Protein AF-A0A962W051-F1 (afdb_monomer)

Mean predicted aligned error: 14.43 Å

Structure (mmCIF, N/CA/C/O backbone):
data_AF-A0A962W051-F1
#
_entry.id   AF-A0A962W051-F1
#
loop_
_atom_site.group_PDB
_atom_site.id
_atom_site.type_symbol
_atom_site.label_atom_id
_atom_site.label_alt_id
_atom_site.label_comp_id
_atom_site.label_asym_id
_atom_site.label_entity_id
_atom_site.label_seq_id
_atom_site.pdbx_PDB_ins_code
_atom_site.Cartn_x
_atom_site.Cartn_y
_atom_site.Cartn_z
_atom_site.occupancy
_atom_site.B_iso_or_equiv
_atom_site.auth_seq_id
_atom_site.auth_comp_id
_atom_site.auth_asym_id
_atom_site.auth_atom_id
_atom_site.pdbx_PDB_model_num
ATOM 1 N N . MET A 1 1 ? 54.876 -4.397 -38.634 1.00 51.75 1 MET A N 1
ATOM 2 C CA . MET A 1 1 ? 54.035 -4.153 -37.442 1.00 51.75 1 MET A CA 1
ATOM 3 C C . MET A 1 1 ? 52.922 -3.191 -37.847 1.00 51.75 1 MET A C 1
ATOM 5 O O . MET A 1 1 ? 53.139 -1.989 -37.848 1.00 51.75 1 MET A O 1
ATOM 9 N N . GLY A 1 2 ? 51.790 -3.705 -38.335 1.00 59.50 2 GLY A N 1
ATOM 10 C CA . GLY A 1 2 ? 50.630 -2.871 -38.677 1.00 59.50 2 GLY A CA 1
ATOM 11 C C . GLY A 1 2 ? 49.739 -2.683 -37.445 1.00 59.50 2 GLY A C 1
ATOM 12 O O . GLY A 1 2 ? 49.651 -3.618 -36.647 1.00 59.50 2 GLY A O 1
ATOM 13 N N . PRO A 1 3 ? 49.110 -1.514 -37.241 1.00 66.31 3 PRO A N 1
ATOM 14 C CA . PRO A 1 3 ? 48.212 -1.304 -36.115 1.00 66.31 3 PRO A CA 1
ATOM 15 C C . PRO A 1 3 ? 46.964 -2.176 -36.287 1.00 66.31 3 PRO A C 1
ATOM 17 O O . PRO A 1 3 ? 46.234 -2.053 -37.273 1.00 66.31 3 PRO A O 1
ATOM 20 N N . SER A 1 4 ? 46.730 -3.065 -35.322 1.00 67.94 4 SER A N 1
ATOM 21 C CA . SER A 1 4 ? 45.498 -3.841 -35.198 1.00 67.94 4 SER A CA 1
ATOM 22 C C . SER A 1 4 ? 44.326 -2.875 -35.075 1.00 67.94 4 SER A C 1
ATOM 24 O O . SER A 1 4 ? 44.067 -2.309 -34.015 1.00 67.94 4 SER A O 1
ATOM 26 N N . T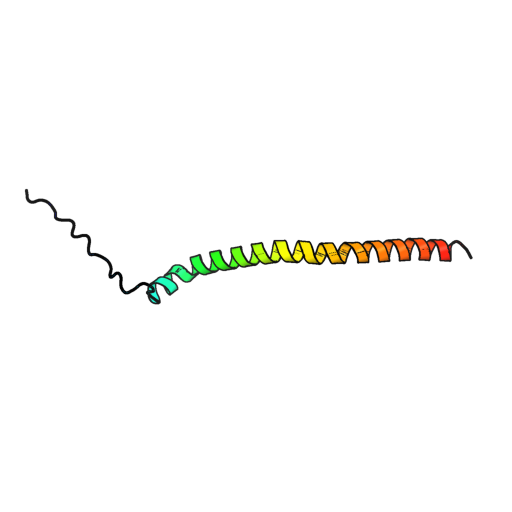HR A 1 5 ? 43.653 -2.639 -36.196 1.00 68.44 5 THR A N 1
ATOM 27 C CA . THR A 1 5 ? 42.467 -1.794 -36.246 1.00 68.44 5 THR A CA 1
ATOM 28 C C . THR A 1 5 ? 41.340 -2.585 -35.605 1.00 68.44 5 THR A C 1
ATOM 30 O O . THR A 1 5 ? 40.731 -3.447 -36.232 1.00 68.44 5 THR A O 1
ATOM 33 N N . THR A 1 6 ? 41.106 -2.334 -34.320 1.00 67.06 6 THR A N 1
ATOM 34 C CA . THR A 1 6 ? 39.930 -2.826 -33.608 1.00 67.06 6 THR A CA 1
ATOM 35 C C . THR A 1 6 ? 38.715 -2.129 -34.206 1.00 67.06 6 THR A C 1
ATOM 37 O O . THR A 1 6 ? 38.375 -1.004 -33.836 1.00 67.06 6 THR A O 1
ATOM 40 N N . ILE A 1 7 ? 38.095 -2.771 -35.195 1.00 65.19 7 ILE A N 1
ATOM 41 C CA . ILE A 1 7 ? 36.857 -2.299 -35.805 1.00 65.19 7 ILE A CA 1
ATOM 42 C C . ILE A 1 7 ? 35.758 -2.482 -34.758 1.00 65.19 7 ILE A C 1
ATOM 44 O O . ILE A 1 7 ? 35.238 -3.576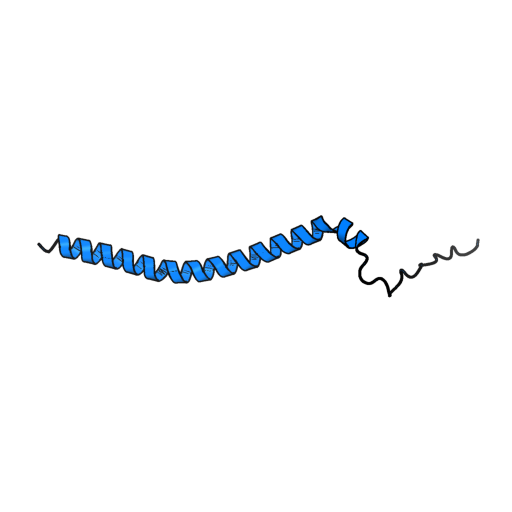 -34.555 1.00 65.19 7 ILE A O 1
ATOM 48 N N . ILE A 1 8 ? 35.436 -1.399 -34.052 1.00 63.69 8 ILE A N 1
ATOM 49 C CA . ILE A 1 8 ? 34.249 -1.314 -33.204 1.00 63.69 8 ILE A CA 1
ATOM 50 C C . ILE A 1 8 ? 33.053 -1.265 -34.160 1.00 63.69 8 ILE A C 1
ATOM 52 O O . ILE A 1 8 ? 32.651 -0.206 -34.649 1.00 63.69 8 ILE A O 1
ATOM 56 N N . GLU A 1 9 ? 32.521 -2.440 -34.480 1.00 65.56 9 GLU A N 1
ATOM 57 C CA . GLU A 1 9 ? 31.293 -2.590 -35.243 1.00 65.56 9 GLU A CA 1
ATOM 58 C C . GLU A 1 9 ? 30.143 -1.962 -34.444 1.00 65.56 9 GLU A C 1
ATOM 60 O O . GLU A 1 9 ? 29.747 -2.404 -33.364 1.00 65.56 9 GLU A O 1
ATOM 65 N N . LYS A 1 10 ? 29.647 -0.836 -34.950 1.00 52.81 10 LYS A N 1
ATOM 66 C CA . LYS A 1 10 ? 28.591 -0.031 -34.342 1.00 52.81 10 LYS A CA 1
ATOM 67 C C . LYS A 1 10 ? 27.271 -0.810 -34.392 1.00 52.81 10 LYS A C 1
ATOM 69 O O . LYS A 1 10 ? 26.527 -0.689 -35.367 1.00 52.81 10 LYS A O 1
ATOM 74 N N . LYS A 1 11 ? 26.979 -1.583 -33.334 1.00 61.59 11 LYS A N 1
ATOM 75 C CA . LYS A 1 11 ? 25.698 -2.284 -33.108 1.00 61.59 11 LYS A CA 1
ATOM 76 C C . LYS A 1 11 ? 24.546 -1.325 -33.448 1.00 61.59 11 LYS A C 1
ATOM 78 O O . LYS A 1 11 ? 24.433 -0.230 -32.897 1.00 61.59 11 LYS A O 1
ATOM 83 N N . SER A 1 12 ? 23.775 -1.724 -34.457 1.00 59.22 12 SER A N 1
ATOM 84 C CA . SER A 1 12 ? 22.695 -0.983 -35.110 1.00 59.22 12 SER A CA 1
ATOM 85 C C . SER A 1 12 ? 21.827 -0.185 -34.127 1.00 59.22 12 SER A C 1
ATOM 87 O O . SER A 1 12 ? 21.067 -0.753 -33.348 1.00 59.22 12 SER A O 1
ATOM 89 N N . ARG A 1 13 ? 21.888 1.152 -34.216 1.00 59.88 13 ARG A N 1
ATOM 90 C CA . ARG A 1 13 ? 21.069 2.101 -33.428 1.00 59.88 13 ARG A CA 1
ATOM 91 C C . ARG A 1 13 ? 19.555 1.981 -33.678 1.00 59.88 13 ARG A C 1
ATOM 93 O O . ARG A 1 13 ? 18.785 2.681 -33.035 1.00 59.88 13 ARG A O 1
ATOM 100 N N . LEU A 1 14 ? 19.136 1.144 -34.629 1.00 61.94 14 LEU A N 1
ATOM 101 C CA . LEU A 1 14 ? 17.743 1.005 -35.061 1.00 61.94 14 LEU A CA 1
ATOM 102 C C . LEU A 1 14 ? 17.063 -0.262 -34.523 1.00 61.94 14 LEU A C 1
ATOM 104 O O . LEU A 1 14 ? 15.853 -0.402 -34.665 1.00 61.94 14 LEU A O 1
ATOM 108 N N . LYS A 1 15 ? 17.802 -1.160 -33.859 1.00 62.72 15 LYS A N 1
ATOM 109 C CA . LYS A 1 15 ? 17.220 -2.268 -33.087 1.00 62.72 15 LYS A CA 1
ATOM 110 C C . LYS A 1 15 ? 17.259 -1.919 -31.602 1.00 62.72 15 LYS A C 1
ATOM 112 O O . LYS A 1 15 ? 18.071 -2.442 -30.852 1.00 62.72 15 LYS A O 1
ATOM 117 N N . LEU A 1 16 ? 16.414 -0.973 -31.198 1.00 67.81 16 LEU A N 1
ATOM 118 C CA . LEU A 1 16 ? 16.317 -0.531 -29.800 1.00 67.81 16 LEU A CA 1
ATOM 119 C C . LEU A 1 16 ? 15.716 -1.604 -28.881 1.00 67.81 16 LEU A C 1
ATOM 121 O O . LEU A 1 16 ? 15.962 -1.579 -27.680 1.00 67.81 16 LEU A O 1
ATOM 125 N N . VAL A 1 17 ? 14.951 -2.548 -29.437 1.00 69.50 17 VAL A N 1
ATOM 126 C CA . VAL A 1 17 ? 14.401 -3.681 -28.692 1.00 69.50 17 VAL A CA 1
ATOM 127 C C . VAL A 1 17 ? 14.593 -4.949 -29.511 1.00 69.50 17 VAL A C 1
ATOM 129 O O . VAL A 1 17 ? 13.872 -5.198 -30.477 1.00 69.50 17 VAL A O 1
ATOM 132 N N . ASP A 1 18 ? 15.588 -5.744 -29.132 1.00 76.38 18 ASP A N 1
ATOM 133 C CA . ASP A 1 18 ? 15.736 -7.105 -29.629 1.00 76.38 18 ASP A CA 1
ATOM 134 C C . ASP A 1 18 ? 14.942 -8.037 -28.702 1.00 76.38 18 ASP A C 1
ATOM 136 O O . ASP A 1 18 ? 15.281 -8.229 -27.534 1.00 76.38 18 ASP A O 1
ATOM 140 N N . TRP A 1 19 ? 13.827 -8.578 -29.201 1.00 78.12 19 TRP A N 1
ATOM 141 C CA . TRP A 1 19 ? 12.940 -9.462 -28.430 1.00 78.12 19 TRP A CA 1
ATOM 142 C C . TRP A 1 19 ? 13.659 -10.725 -27.937 1.00 78.12 19 TRP A C 1
ATOM 144 O O . TRP A 1 19 ? 13.241 -11.322 -26.943 1.00 78.12 19 TRP A O 1
ATOM 154 N N . LYS A 1 20 ? 14.739 -11.123 -28.623 1.00 79.31 20 LYS A N 1
ATOM 155 C CA . LYS A 1 20 ? 15.577 -12.263 -28.248 1.00 79.31 20 LYS A CA 1
ATOM 156 C C . LYS A 1 20 ? 16.457 -11.928 -27.043 1.00 79.31 20 LYS A C 1
ATOM 158 O O . LYS A 1 20 ? 16.483 -12.684 -26.082 1.00 79.31 20 LYS A O 1
ATOM 163 N N . GLU A 1 21 ? 17.060 -10.743 -27.047 1.00 76.88 21 GLU A N 1
ATOM 164 C CA . GLU A 1 21 ? 17.835 -10.207 -25.921 1.00 76.88 21 GLU A CA 1
ATOM 165 C C . GLU A 1 21 ? 16.925 -10.011 -24.689 1.00 76.88 21 GLU A C 1
ATOM 167 O O . GLU A 1 21 ? 17.272 -10.386 -23.573 1.00 76.88 21 GLU A O 1
ATOM 172 N N . LEU A 1 22 ? 15.688 -9.544 -24.895 1.00 80.69 22 LEU A N 1
ATOM 173 C CA . LEU A 1 22 ? 14.689 -9.437 -23.827 1.00 80.69 22 LEU A CA 1
ATOM 174 C C . LEU A 1 22 ? 14.305 -10.799 -23.225 1.00 80.69 22 LEU A C 1
ATOM 176 O O . LEU A 1 22 ? 13.986 -10.862 -22.040 1.00 80.69 22 LEU A O 1
ATOM 180 N N . ALA A 1 23 ? 14.309 -11.872 -24.027 1.00 80.88 23 ALA A N 1
ATOM 181 C CA . ALA A 1 23 ? 14.054 -13.234 -23.566 1.00 80.88 23 ALA A CA 1
ATOM 182 C C . ALA A 1 23 ? 15.214 -13.784 -22.719 1.00 80.88 23 ALA A C 1
ATOM 184 O O . ALA A 1 23 ? 14.951 -14.368 -21.667 1.00 80.88 23 ALA A O 1
ATOM 185 N N . ASP A 1 24 ? 16.459 -13.525 -23.127 1.00 83.44 24 ASP A N 1
ATOM 186 C CA . ASP A 1 24 ? 17.668 -13.929 -22.395 1.00 83.44 24 ASP A CA 1
ATOM 187 C C . ASP A 1 24 ? 17.798 -13.201 -21.041 1.00 83.44 24 ASP A C 1
ATOM 189 O O . ASP A 1 24 ? 18.257 -13.782 -20.060 1.00 83.44 24 ASP A O 1
ATOM 193 N N . TYR A 1 25 ? 17.317 -11.955 -20.940 1.00 82.69 25 TYR A N 1
ATOM 194 C CA . TYR A 1 25 ? 17.334 -11.165 -19.697 1.00 82.69 25 TYR A CA 1
ATOM 195 C C . TYR A 1 25 ? 16.028 -11.222 -18.879 1.00 82.69 25 TYR A C 1
ATOM 197 O O . TYR A 1 25 ? 15.820 -10.399 -17.978 1.00 82.69 25 TYR A O 1
ATOM 205 N N . ARG A 1 26 ? 15.140 -12.194 -19.144 1.00 82.88 26 ARG A N 1
ATOM 206 C CA . ARG A 1 26 ? 13.855 -12.338 -18.428 1.00 82.88 26 ARG A CA 1
ATOM 207 C C . ARG A 1 26 ? 14.007 -12.511 -16.925 1.00 82.88 26 ARG A C 1
ATOM 209 O O . ARG A 1 26 ? 13.219 -11.921 -16.194 1.00 82.88 26 ARG A O 1
ATOM 216 N N . ASP A 1 27 ? 15.007 -13.256 -16.463 1.00 85.50 27 ASP A N 1
ATOM 217 C CA . ASP A 1 27 ? 15.231 -13.459 -15.026 1.00 85.50 27 ASP A CA 1
ATOM 218 C C . ASP A 1 27 ? 15.566 -12.150 -14.308 1.00 85.50 27 ASP A C 1
ATOM 220 O O . ASP A 1 27 ? 15.030 -11.861 -13.235 1.00 85.50 27 ASP A O 1
ATOM 224 N N . LEU A 1 28 ? 16.394 -11.309 -14.931 1.00 88.31 28 LEU A N 1
ATOM 225 C CA . LEU A 1 28 ? 16.755 -10.008 -14.377 1.00 88.31 28 LEU A CA 1
ATOM 226 C C . LEU A 1 28 ? 15.533 -9.083 -14.312 1.00 88.31 28 LEU A C 1
ATOM 228 O O . LEU A 1 28 ? 15.286 -8.445 -13.286 1.00 88.31 28 LEU A O 1
ATOM 232 N N . LEU A 1 29 ? 14.738 -9.045 -15.385 1.00 87.50 29 LEU A N 1
ATOM 233 C CA . LEU A 1 29 ? 13.494 -8.275 -15.438 1.00 87.50 29 LEU A CA 1
ATOM 234 C C . LEU A 1 29 ? 12.476 -8.774 -14.411 1.00 87.50 29 LEU A C 1
ATOM 236 O O . LEU A 1 29 ? 11.865 -7.964 -13.714 1.00 87.50 2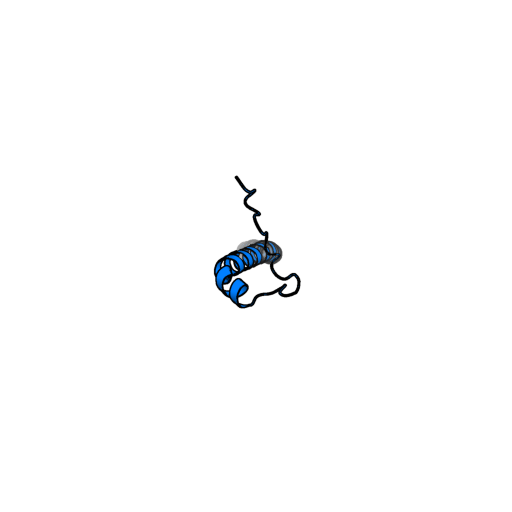9 LEU A O 1
ATOM 240 N N . TYR A 1 30 ? 12.324 -10.090 -14.270 1.00 88.75 30 TYR A N 1
ATOM 241 C CA . TYR A 1 30 ? 11.422 -10.698 -13.299 1.00 88.75 30 TYR A CA 1
ATOM 242 C C . TYR A 1 30 ? 11.828 -10.345 -11.868 1.00 88.75 30 TYR A C 1
ATOM 244 O O . TYR A 1 30 ? 10.988 -9.897 -11.085 1.00 88.75 30 TYR A O 1
ATOM 252 N N . PHE A 1 31 ? 13.119 -10.452 -11.543 1.00 89.12 31 PHE A N 1
ATOM 253 C CA . PHE A 1 31 ? 13.653 -10.049 -10.243 1.00 89.12 31 PHE A CA 1
ATOM 254 C C . PHE A 1 31 ? 13.383 -8.566 -9.950 1.00 89.12 31 PHE A C 1
ATOM 256 O O . PHE A 1 31 ? 12.954 -8.204 -8.848 1.00 89.12 31 PHE A O 1
ATOM 263 N N . LEU A 1 32 ? 13.573 -7.703 -10.952 1.00 86.44 32 LEU A N 1
ATOM 264 C CA . LEU A 1 32 ? 13.338 -6.267 -10.829 1.00 86.44 32 LEU A CA 1
ATOM 265 C C . LEU A 1 32 ? 11.851 -5.943 -10.603 1.00 86.44 32 LEU A C 1
ATOM 267 O O . LEU A 1 32 ? 11.523 -5.145 -9.719 1.00 86.44 32 LEU A O 1
ATOM 271 N N . ILE A 1 33 ? 10.956 -6.602 -11.344 1.00 88.88 33 ILE A N 1
ATOM 272 C CA . ILE A 1 33 ? 9.500 -6.447 -11.228 1.00 88.88 33 ILE A CA 1
ATOM 273 C C . ILE A 1 33 ? 9.009 -6.959 -9.871 1.00 88.88 33 ILE A C 1
ATOM 275 O O . ILE A 1 33 ? 8.323 -6.225 -9.160 1.00 88.88 33 ILE A O 1
ATOM 279 N N . VAL A 1 34 ? 9.396 -8.172 -9.463 1.00 88.06 34 VAL A N 1
ATOM 280 C CA . VAL A 1 34 ? 9.010 -8.762 -8.169 1.00 88.06 34 VAL A CA 1
ATOM 281 C C . VAL A 1 34 ? 9.429 -7.871 -7.007 1.00 88.06 34 VAL A C 1
ATOM 283 O O . VAL A 1 34 ? 8.636 -7.654 -6.086 1.00 88.06 34 VAL A O 1
ATOM 286 N N . ARG A 1 35 ? 10.649 -7.321 -7.044 1.00 83.94 35 ARG A N 1
ATOM 287 C CA . ARG A 1 35 ? 11.129 -6.403 -6.006 1.00 83.94 35 ARG A CA 1
ATOM 288 C C . ARG A 1 35 ? 10.321 -5.107 -5.988 1.00 83.94 35 ARG A C 1
ATOM 290 O O . ARG A 1 35 ? 9.949 -4.648 -4.911 1.00 83.94 35 ARG A O 1
ATOM 297 N N . GLY A 1 36 ? 10.014 -4.546 -7.159 1.00 80.31 36 GLY A N 1
ATOM 298 C CA . GLY A 1 36 ? 9.190 -3.341 -7.282 1.00 80.31 36 GLY A CA 1
ATOM 299 C C . GLY A 1 36 ? 7.759 -3.538 -6.773 1.00 80.31 36 GLY A C 1
ATOM 300 O O . GLY A 1 36 ? 7.234 -2.684 -6.056 1.00 80.31 36 GLY A O 1
ATOM 301 N N . ILE A 1 37 ? 7.152 -4.686 -7.083 1.00 83.81 37 ILE A N 1
ATOM 302 C CA . ILE A 1 37 ? 5.837 -5.091 -6.577 1.00 83.81 37 ILE A CA 1
ATOM 303 C C . ILE A 1 37 ? 5.905 -5.237 -5.057 1.00 83.81 37 ILE A C 1
ATOM 305 O O . ILE A 1 37 ? 5.179 -4.541 -4.355 1.00 83.81 37 ILE A O 1
ATOM 309 N N . ARG A 1 38 ? 6.818 -6.052 -4.514 1.00 80.56 38 ARG A N 1
ATOM 310 C CA . ARG A 1 38 ? 6.936 -6.217 -3.054 1.00 80.56 38 ARG A CA 1
ATOM 311 C C . ARG A 1 38 ? 7.126 -4.887 -2.329 1.00 80.56 38 ARG A C 1
ATOM 313 O O . ARG A 1 38 ? 6.487 -4.691 -1.305 1.00 80.56 38 ARG A O 1
ATOM 320 N N . ALA A 1 39 ? 7.936 -3.970 -2.859 1.00 76.81 39 ALA A N 1
ATOM 321 C CA . ALA A 1 39 ? 8.154 -2.658 -2.250 1.00 76.81 39 ALA A CA 1
ATOM 322 C C . ALA A 1 39 ? 6.877 -1.795 -2.223 1.00 76.81 39 ALA A C 1
ATOM 324 O O . ALA A 1 39 ? 6.530 -1.252 -1.175 1.00 76.81 39 ALA A O 1
ATOM 325 N N . LYS A 1 40 ? 6.140 -1.708 -3.342 1.00 72.44 40 LYS A N 1
ATOM 326 C CA . LYS A 1 40 ? 4.873 -0.953 -3.400 1.00 72.44 40 LYS A CA 1
ATOM 327 C C . LYS A 1 40 ? 3.780 -1.585 -2.541 1.00 72.44 40 LYS A C 1
ATOM 329 O O . LYS A 1 40 ? 3.104 -0.878 -1.801 1.00 72.44 40 LYS A O 1
ATOM 334 N N . TYR A 1 41 ? 3.624 -2.907 -2.607 1.00 71.94 41 TYR A N 1
ATOM 335 C CA . TYR A 1 41 ? 2.607 -3.619 -1.836 1.00 71.94 41 TYR A CA 1
ATOM 336 C C . TYR A 1 41 ? 2.921 -3.604 -0.339 1.00 71.94 41 TYR A C 1
ATOM 338 O O . TYR A 1 41 ? 2.013 -3.370 0.445 1.00 71.94 41 TYR A O 1
ATOM 346 N N . ALA A 1 42 ? 4.179 -3.763 0.081 1.00 69.25 42 ALA A N 1
ATOM 347 C CA . ALA A 1 42 ? 4.532 -3.686 1.497 1.00 69.25 42 ALA A CA 1
ATOM 348 C C . ALA A 1 42 ? 4.186 -2.312 2.088 1.00 69.25 42 ALA A C 1
ATOM 350 O O . ALA A 1 42 ? 3.534 -2.235 3.126 1.00 69.25 42 ALA A O 1
ATOM 351 N N . GLN A 1 43 ? 4.555 -1.225 1.406 1.00 67.12 43 GLN A N 1
ATOM 352 C CA . GLN A 1 43 ? 4.325 0.124 1.920 1.00 67.12 43 GLN A CA 1
ATOM 353 C C . GLN A 1 43 ? 2.839 0.525 1.892 1.00 67.12 43 GLN A C 1
ATOM 355 O O . GLN A 1 43 ? 2.347 1.110 2.857 1.00 67.12 43 GLN A O 1
ATOM 360 N N . SER A 1 44 ? 2.100 0.182 0.829 1.00 78.00 44 SER A N 1
ATOM 361 C CA . SER A 1 44 ? 0.664 0.488 0.728 1.00 78.00 44 SER A CA 1
ATOM 362 C C . SER A 1 44 ? -0.195 -0.375 1.654 1.00 78.00 44 SER A C 1
ATOM 364 O O . SER A 1 44 ? -1.105 0.147 2.296 1.00 78.00 44 SER A O 1
ATOM 366 N N . VAL A 1 45 ? 0.100 -1.675 1.770 1.00 80.31 45 VAL A N 1
ATOM 367 C CA . VAL A 1 45 ? -0.647 -2.580 2.659 1.00 80.31 45 VAL A CA 1
ATOM 368 C C . VAL A 1 45 ? -0.426 -2.199 4.116 1.00 80.31 45 VAL A C 1
ATOM 370 O O . VAL A 1 45 ? -1.393 -2.200 4.870 1.00 80.31 45 VAL A O 1
ATOM 373 N N . LEU A 1 46 ? 0.791 -1.812 4.517 1.00 81.19 46 LEU A N 1
ATOM 374 C CA . LEU A 1 46 ? 1.047 -1.353 5.884 1.00 81.19 46 LEU A CA 1
ATOM 375 C C . LEU A 1 46 ? 0.240 -0.095 6.226 1.00 81.19 46 LEU A C 1
ATOM 377 O O . LEU A 1 46 ? -0.392 -0.067 7.276 1.00 81.19 46 LEU A O 1
ATOM 381 N N . GLY A 1 47 ? 0.187 0.903 5.339 1.00 81.69 47 GLY A N 1
ATOM 382 C CA . GLY A 1 47 ? -0.585 2.128 5.582 1.00 81.69 47 GLY A CA 1
ATOM 383 C C . GLY A 1 47 ? -2.096 1.887 5.674 1.00 81.69 47 GLY A C 1
ATOM 384 O O . GLY A 1 47 ? -2.734 2.318 6.634 1.00 81.69 47 GLY A O 1
ATOM 385 N N . VAL A 1 48 ? -2.664 1.157 4.707 1.00 86.75 48 VAL A N 1
ATOM 386 C CA . VAL A 1 48 ? -4.105 0.844 4.681 1.00 86.75 48 VAL A CA 1
ATOM 387 C C . VAL A 1 48 ? -4.493 -0.055 5.852 1.00 86.75 48 VAL A C 1
ATOM 389 O O . VAL A 1 48 ? -5.474 0.223 6.536 1.00 86.75 48 VAL A O 1
ATOM 392 N N . SER A 1 49 ? -3.707 -1.100 6.130 1.00 89.75 49 SER A N 1
ATOM 393 C CA . SER A 1 49 ? -3.977 -1.991 7.264 1.00 89.75 49 SER A CA 1
ATOM 394 C C . SER A 1 49 ? -3.904 -1.229 8.580 1.00 89.75 49 SER A C 1
ATOM 396 O O . SER A 1 49 ? -4.776 -1.398 9.425 1.00 89.75 49 SER A O 1
ATOM 398 N N . TRP A 1 50 ? -2.915 -0.346 8.747 1.00 85.94 50 TRP A N 1
ATOM 399 C CA . TRP A 1 50 ? -2.770 0.460 9.959 1.00 85.94 50 TRP A CA 1
ATOM 400 C C . TRP A 1 50 ? -3.966 1.391 10.198 1.00 85.94 50 TRP A C 1
ATOM 402 O O . TRP A 1 50 ? -4.486 1.446 11.313 1.00 85.94 50 TRP A O 1
ATOM 412 N N . ALA A 1 51 ? -4.465 2.050 9.146 1.00 90.38 51 ALA A N 1
ATOM 413 C CA . ALA A 1 51 ? -5.647 2.911 9.220 1.00 90.38 51 ALA A CA 1
ATOM 414 C C . ALA A 1 51 ? -6.936 2.156 9.602 1.00 90.38 51 ALA A C 1
ATOM 416 O O . ALA A 1 51 ? -7.837 2.754 10.182 1.00 90.38 51 ALA A O 1
ATOM 417 N N . VAL A 1 52 ? -7.028 0.855 9.301 1.00 93.69 52 VAL A N 1
ATOM 418 C CA . VAL A 1 52 ? -8.169 -0.005 9.672 1.00 93.69 52 VAL A CA 1
ATOM 419 C C . VAL A 1 52 ? -7.984 -0.626 11.061 1.00 93.69 52 VAL A C 1
ATOM 421 O O . VAL A 1 52 ? -8.940 -0.715 11.831 1.00 93.69 52 VAL A O 1
ATOM 424 N N . ILE A 1 53 ? -6.760 -1.024 11.418 1.00 94.69 53 ILE A N 1
ATOM 425 C CA . ILE A 1 53 ? -6.442 -1.625 12.722 1.00 94.69 53 ILE A CA 1
ATOM 426 C C . ILE A 1 53 ? -6.775 -0.662 13.862 1.00 94.69 53 ILE A C 1
ATOM 428 O O . ILE A 1 53 ? -7.339 -1.095 14.862 1.00 94.69 53 ILE A O 1
ATOM 432 N N . GLN A 1 54 ? -6.476 0.630 13.713 1.00 92.88 54 GLN A N 1
ATOM 433 C CA . GLN A 1 54 ? -6.743 1.628 14.750 1.00 92.88 54 GLN A CA 1
ATOM 434 C C . GLN A 1 54 ? -8.230 1.679 15.176 1.00 92.88 54 GLN A C 1
ATOM 436 O O . GLN A 1 54 ? -8.503 1.416 16.349 1.00 92.88 54 GLN A O 1
ATOM 441 N N . PRO A 1 55 ? -9.204 1.968 14.288 1.00 93.06 55 PRO A N 1
ATOM 442 C CA . PRO A 1 55 ? -10.613 2.023 14.664 1.00 93.06 55 PRO A CA 1
ATOM 443 C C . PRO A 1 55 ? -11.147 0.671 15.139 1.00 93.06 55 PRO A C 1
ATOM 445 O O . PRO A 1 55 ? -11.947 0.648 16.071 1.00 93.06 55 PRO A O 1
ATOM 448 N N . LEU A 1 56 ? -10.681 -0.453 14.580 1.00 95.19 56 LEU A N 1
ATOM 449 C CA . LEU A 1 56 ? -11.058 -1.783 15.073 1.00 95.19 56 LEU A CA 1
ATOM 450 C C . LEU A 1 56 ? -10.591 -2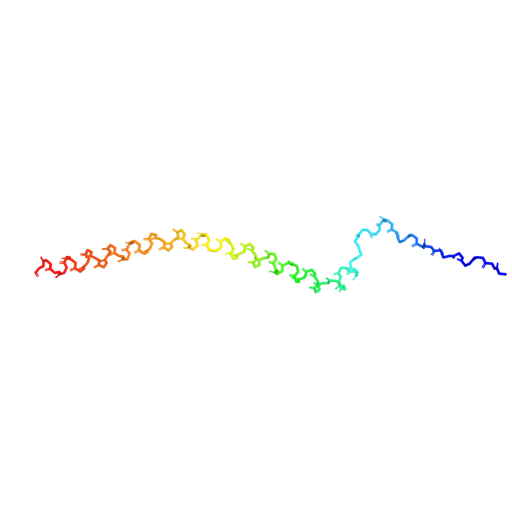.012 16.511 1.00 95.19 56 LEU A C 1
ATOM 452 O O . LEU A 1 56 ? -11.361 -2.492 17.340 1.00 95.19 56 LEU A O 1
ATOM 456 N N . PHE A 1 57 ? -9.350 -1.641 16.821 1.00 95.00 57 PHE A N 1
ATOM 457 C CA . PHE A 1 57 ? -8.801 -1.775 18.164 1.00 95.00 57 PHE A CA 1
ATOM 458 C C . PHE A 1 57 ? -9.538 -0.864 19.147 1.00 95.00 57 PHE A C 1
ATOM 460 O O . PHE A 1 57 ? -9.913 -1.305 20.231 1.00 95.00 57 PHE A O 1
ATOM 467 N N . THR A 1 58 ? -9.828 0.379 18.753 1.00 92.69 58 THR A N 1
ATOM 468 C CA . THR A 1 58 ? -10.652 1.293 19.552 1.00 92.69 58 THR A CA 1
ATOM 469 C C . THR A 1 58 ? -12.050 0.726 19.784 1.00 92.69 58 THR A C 1
ATOM 471 O O . THR A 1 58 ? -12.499 0.706 20.925 1.00 92.69 58 THR A O 1
ATOM 474 N N . MET A 1 59 ? -12.720 0.210 18.751 1.00 93.62 59 MET A N 1
ATOM 475 C CA . MET A 1 59 ? -14.051 -0.391 18.870 1.00 93.62 59 MET A CA 1
ATOM 476 C C . MET A 1 59 ? -14.034 -1.622 19.784 1.00 93.62 59 MET A C 1
ATOM 478 O O . MET A 1 59 ? -14.937 -1.781 20.602 1.00 93.62 59 MET A O 1
ATOM 482 N N . LEU A 1 60 ? -12.997 -2.459 19.697 1.00 93.56 60 LEU A N 1
ATOM 483 C CA . LEU A 1 60 ? -12.813 -3.633 20.548 1.00 93.56 60 LEU A CA 1
ATOM 484 C C . LEU A 1 60 ? -12.592 -3.236 22.010 1.00 93.56 60 LEU A C 1
ATOM 486 O O . LEU A 1 60 ? -13.270 -3.757 22.890 1.00 93.56 60 LEU A O 1
ATOM 490 N N . VAL A 1 61 ? -11.694 -2.282 22.271 1.00 92.19 61 VAL A N 1
ATOM 491 C CA . VAL A 1 61 ? -11.444 -1.761 23.622 1.00 92.19 61 VAL A CA 1
ATOM 492 C C . VAL A 1 61 ? -12.712 -1.132 24.188 1.00 92.19 61 VAL A C 1
ATOM 494 O O . VAL A 1 61 ? -13.101 -1.486 25.293 1.00 92.19 61 VAL A O 1
ATOM 497 N N . PHE A 1 62 ? -13.404 -0.274 23.434 1.00 89.31 62 PHE A N 1
ATOM 498 C CA . PHE A 1 62 ? -14.690 0.287 23.856 1.00 89.31 62 PHE A CA 1
ATOM 499 C C . PHE A 1 62 ? -15.704 -0.818 24.153 1.00 89.31 62 PHE A C 1
ATOM 501 O O . PHE A 1 62 ? -16.317 -0.813 25.211 1.00 89.31 62 PHE A O 1
ATOM 508 N N . THR A 1 63 ? -15.849 -1.805 23.273 1.00 89.06 63 THR A N 1
ATOM 509 C CA . THR A 1 63 ? -16.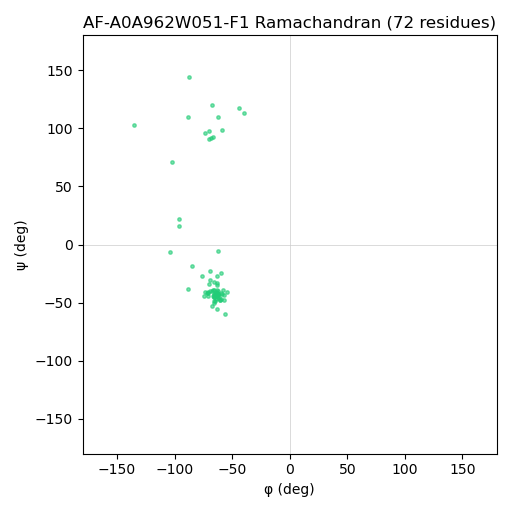808 -2.901 23.463 1.00 89.06 63 THR A CA 1
ATOM 510 C C . THR A 1 63 ? -16.471 -3.751 24.687 1.00 89.06 63 THR A C 1
ATOM 512 O O . THR A 1 63 ? -17.369 -4.118 25.434 1.00 89.06 63 THR A O 1
ATOM 515 N N . ILE A 1 64 ? -15.194 -4.049 24.939 1.00 89.69 64 ILE A N 1
ATOM 516 C CA . ILE A 1 64 ? -14.757 -4.817 26.113 1.00 89.69 64 ILE A CA 1
ATOM 517 C C . ILE A 1 64 ? -14.915 -3.986 27.383 1.00 89.69 64 ILE A C 1
ATOM 519 O O . ILE A 1 64 ? -15.409 -4.504 28.377 1.00 89.69 64 ILE A O 1
ATOM 523 N N . VAL A 1 65 ? -14.517 -2.716 27.372 1.00 87.25 65 VAL A N 1
ATOM 524 C CA . VAL A 1 65 ? -14.604 -1.834 28.540 1.00 87.25 65 VAL A CA 1
ATOM 525 C C . VAL A 1 65 ? -16.062 -1.555 28.875 1.00 87.25 65 VAL A C 1
ATOM 527 O O . VAL A 1 65 ? -16.468 -1.839 29.990 1.00 87.25 65 VAL A O 1
ATOM 530 N N . PHE A 1 66 ? -16.879 -1.093 27.927 1.00 81.12 66 PHE A N 1
ATOM 531 C CA . PHE A 1 66 ? -18.306 -0.851 28.155 1.00 81.12 66 PHE A CA 1
ATOM 532 C C . PHE A 1 66 ? -19.093 -2.145 28.334 1.00 81.12 66 PHE A C 1
ATOM 534 O O . PHE A 1 66 ? -20.012 -2.168 29.136 1.00 81.12 66 PHE A O 1
ATOM 541 N N . GLY A 1 67 ? -18.736 -3.233 27.654 1.00 77.00 67 GLY A N 1
ATOM 542 C CA . GLY A 1 67 ? -19.377 -4.535 27.839 1.00 77.00 67 GLY A CA 1
ATOM 543 C C . GLY A 1 67 ? -19.085 -5.143 29.210 1.00 77.00 67 GLY A C 1
ATOM 544 O O . GLY A 1 67 ? -19.996 -5.679 29.835 1.00 77.00 67 GLY A O 1
ATOM 545 N N . ASN A 1 68 ? -17.852 -5.030 29.716 1.00 70.12 68 ASN A N 1
ATOM 546 C CA . ASN A 1 68 ? -17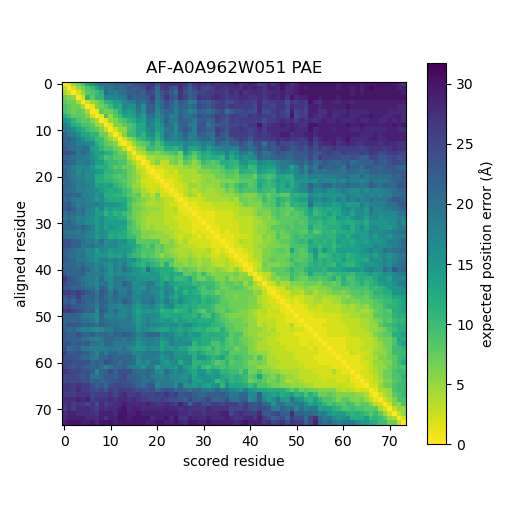.529 -5.446 31.083 1.00 70.12 68 ASN A CA 1
ATOM 547 C C . ASN A 1 68 ? -18.086 -4.473 32.123 1.00 70.12 68 ASN A C 1
ATOM 549 O O . ASN A 1 68 ? -18.628 -4.929 33.120 1.00 70.12 68 ASN A O 1
ATOM 553 N N . LEU A 1 69 ? -18.019 -3.159 31.897 1.00 66.94 69 LEU A N 1
ATOM 554 C CA . LEU A 1 69 ? -18.575 -2.163 32.818 1.00 66.94 69 LEU A CA 1
ATOM 555 C C . LEU A 1 69 ? -20.109 -2.269 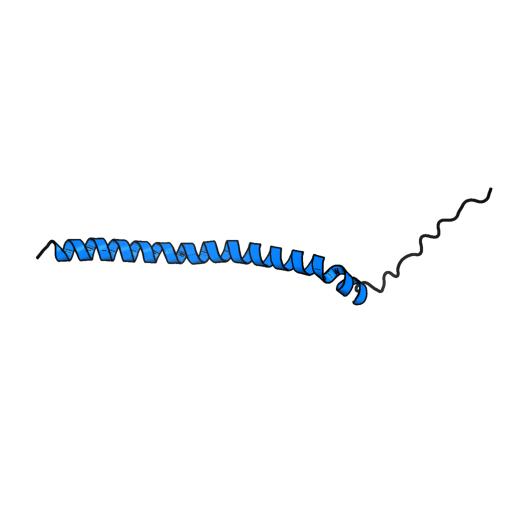32.897 1.00 66.94 69 LEU A C 1
ATOM 557 O O . LEU A 1 69 ? -20.666 -2.217 33.987 1.00 66.94 69 LEU A O 1
ATOM 561 N N . ALA A 1 70 ? -20.787 -2.517 31.771 1.00 61.47 70 ALA A N 1
ATOM 562 C CA . ALA A 1 70 ? -22.225 -2.785 31.722 1.00 61.47 70 ALA A CA 1
ATOM 563 C C . ALA A 1 70 ? -22.594 -4.140 32.344 1.00 61.47 70 ALA A C 1
ATOM 565 O O . ALA A 1 70 ? -23.668 -4.259 32.921 1.00 61.47 70 ALA A O 1
ATOM 566 N N . LYS A 1 71 ? -21.710 -5.148 32.275 1.00 58.97 71 LYS A N 1
ATOM 567 C CA . LYS A 1 71 ? -21.894 -6.427 32.983 1.00 58.97 71 LYS A CA 1
ATOM 568 C C . LYS A 1 71 ? -21.610 -6.349 34.485 1.00 58.97 71 LYS A C 1
ATOM 570 O O . LYS A 1 71 ? -22.166 -7.150 35.221 1.00 58.97 71 LYS A O 1
ATOM 575 N N . ILE A 1 72 ? -20.748 -5.433 34.928 1.00 57.56 72 ILE A N 1
ATOM 576 C CA . ILE A 1 72 ? -20.393 -5.226 36.345 1.00 57.56 72 ILE A CA 1
ATOM 577 C C . ILE A 1 72 ? -21.393 -4.297 37.051 1.00 57.56 72 ILE A C 1
ATOM 579 O O . ILE A 1 72 ? -21.466 -4.299 38.274 1.00 57.56 72 ILE A O 1
ATOM 583 N N . SER A 1 73 ? -22.180 -3.523 36.298 1.00 49.38 73 SER A N 1
ATOM 584 C CA . SER A 1 73 ? -23.191 -2.609 36.843 1.00 49.38 73 SER A CA 1
ATOM 585 C C . SER A 1 73 ? -24.615 -3.198 36.889 1.00 49.38 73 SER A C 1
ATOM 587 O O . SER A 1 73 ? -25.584 -2.435 36.927 1.00 49.38 73 SER A O 1
ATOM 589 N N . SER A 1 74 ? -24.774 -4.524 36.882 1.00 46.59 74 SER A N 1
ATOM 590 C CA . SER A 1 74 ? -26.032 -5.180 37.284 1.00 46.59 74 SER A CA 1
ATOM 591 C C . SER A 1 74 ? -25.831 -5.988 38.550 1.00 46.59 74 SER A C 1
ATOM 593 O O . SER A 1 74 ? -24.815 -6.712 38.616 1.00 46.59 74 SER A O 1
#

Foldseek 3Di:
DDDPPPPPPDDDPPCPDDVVVCVVCVVVVVVVVVVVVCVVCVVVVVVVVVVVVVVVVVVVCCCCVCVVVVVVVD

Radius of gyration: 30.73 Å; Cα contacts (8 Å, |Δi|>4): 2; chains: 1; bounding box: 80×17×76 Å

Solvent-accessible surface area (backbone atoms only — not comparable to full-atom values): 4510 Å² total; per-residue (Å²): 139,79,82,82,77,79,78,78,75,76,74,62,87,82,63,84,74,52,72,65,60,54,58,75,45,40,67,62,52,48,54,52,49,53,52,52,48,51,55,53,50,54,58,52,49,50,53,56,48,49,68,50,48,52,59,52,51,50,51,48,51,50,48,52,52,52,50,49,50,60,62,67,72,107

pLDDT: mean 77.24, std 12.67, range [46.59, 95.19]

Sequence (74 aa):
MGPSTTIIEKKSRLKLVDWKELADYRDLLYFLIVRGIRAKYAQSVLGVSWAVIQPLFTMLVFTIVFGNLAKISS

Secondary structure (DSSP, 8-state):
------------TT-S--HHHHHHTHHHHHHHHHHHHHHHHHHHHHHHHHHHHHHHHHHHHHHHHHHHHHHHT-

=== Feature glossary ===
Legend for the data blocks above and below:

— What the protein is —

The amino-acid sequence is the protein's primary structure: the linear order of residues from the N-terminus to the C-terminus, written in one-letter code. Everything else here — the 3D coordinates, the secondary structure, the domain annotations — is ultimately a consequence of this string.

Functional annotations link the protein to curated databases. InterPro entries identify conserved domains and families by matching the sequence against member-database signatures (Pfam, PROSITE, CDD, …). Gene Ontology (GO) terms describe molecular function, biological process, and 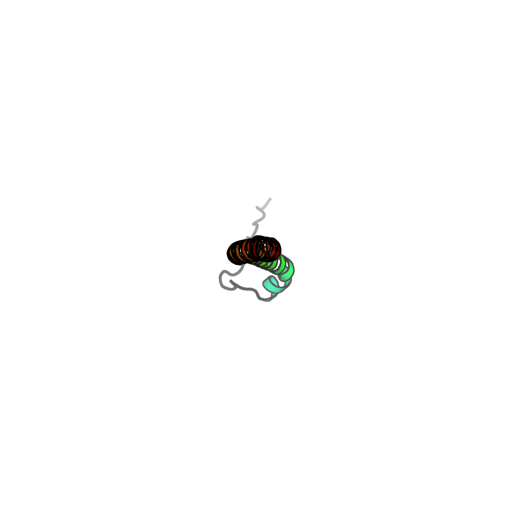cellular component in a controlled vocabulary. CATH places the structure in a hierarchical fold classification (Class/Architecture/Topology/Homologous-superfamily). The organism is the source species.

— Where its atoms are —

Atomic coordinates in PDBx/mmCIF format — the same representation the Protein Data Bank distributes. Each line of the _atom_site loop places one backbone atom in Cartesian space (units: ångströms, origin: arbitrary).

The six renders are orthographic views along the three Cartesian axes in both directions. Representation (cartoon, sticks, or surface) and color scheme (sequence-rainbow or by-chain) vary across proteins so the training set covers all the common visualization conventions.

— Local backbone conformation —

Eight-state secondary structure (DSSP): H is the canonical α-helix, G the tighter 3₁₀-helix, I the wider π-helix; E/B are β-structure, T and S are turns and bends, and '-' is everything else. DSSP derives these from the pattern of main-chain N–H···O=C hydrogen bonds, not from the sequence.

Three-state secondary structure (P-SEA) collapses the eight DSSP classes into helix (a), strand (b), and coil (c). P-SEA assigns these from Cα geometry alone — distances and angles — without requiring backbone oxygens, so it works on any Cα trace.

φ (phi) and ψ (psi) are the two rotatable backbone dihedrals per residue: φ is the C(i-1)–N–Cα–C torsion, ψ is the N–Cα–C–N(i+1) torsion, both in degrees on (−180°, 180°]. α-helical residues cluster near (−60°, −45°); β-strand residues near (−120°, +130°). A Ramachandran plot is simply a scatter of (φ, ψ) for every residue.

— Global shape and packing —

The geometric summary reports three shape descriptors. Rg (radius of gyration) measures how spread out the Cα atoms are about their centre of mass; compact globular proteins have small Rg, elongated or unfolded ones large. Cα contacts (<8 Å, |i−j|>4) count long-range residue pairs in spatial proximity — high for tightly packed folds, near zero for rods or random coil. The bounding-box extents give the protein's footprint along x, y, z in Å.

SASA measures how much of the protein is reachable by solvent. It is computed by rolling a water-sized probe over the atomic surface and summing the exposed area (Å²). Per-residue SASA distinguishes core (buried, low SASA) from surface (exposed, high SASA) residues; total SASA is a whole-molecule size measure.

Plot images: a contact map (which residues are close in 3D, as an N×N binary image), a Ramachandran scatter (backbone torsion angles, revealing secondary-structure composition at a glance), and — for AlphaFold structures — a PAE heatmap (pairwise prediction confidence).

— Structural neighborhood —

A 3Di character summarizes, for each residue, the relative orientation of the Cα frame of its nearest spatial neighbor. Because it encodes fold topology rather than chemistry, 3Di alignments detect remote structural similarity that sequence alignment misses.

The Foldseek neighbor list gives the closest experimentally determined structures in the PDB, ranked by structural alignment. TM-score near 1 means near-identical fold; near 0.3 means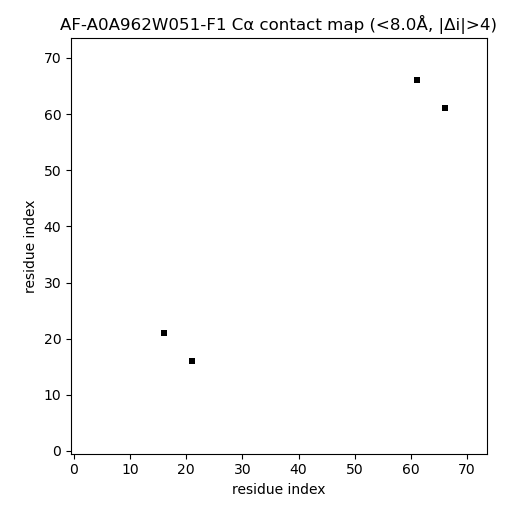 only rough topology match. This is how one finds what a novel AlphaFold prediction most resembles in the solved-structure universe.

— Confidence and disorder —

For AlphaFold models, the B-factor field carries pLDDT — the model's own estimate of local accuracy on a 0–100 scale. Regions with pLDDT<50 should be treated as essentially unmodeled; they often correspond to intrinsically disordered segments.

Crystallographic B-factors measure how much each atom's electron density is smeared out, in Å². They rise in mobile loops and surface residues and fall in the buried interior. In AlphaFold models this column is repurposed to hold pLDDT instead.

Predicted Aligned Error (PAE) is an AlphaFold confidence matrix: entry (i, j) is the expected error in the position of residue j, in ångströms, when the prediction is superimposed on the true structure at residue i. Low PAE within a block of residues means that block is internally rigid and well-predicted; high PAE between two blocks means their relative placement is uncertain even if each block individually is confident.